Protein AF-Q8KUW3-F1 (afdb_monomer)

pLDDT: mean 78.22, std 12.97, range [47.69, 93.0]

Mean predicted aligned error: 11.82 Å

Nearest PDB structures (foldseek):
  1umq-assembly1_A  TM=7.038E-01  e=1.516E+00  Cereibacter sphaeroides

Foldseek 3Di:
DVVVCVVVVPPDDDDPVVVLLVVLLVVCVVVVNPLVVSCVVSVDPDSVVSVVSVCVVVVVVVVVVVVVVVVVVVVVVPDDDDDPPDDDD

Organism: Synechococcus elongatus (strain ATCC 33912 / PCC 7942 / FACHB-805) (NCBI:txid1140)

InterPro domains:
  IPR002104 Integrase, catalytic domain [PF00589] (1-57)
  IPR002104 Integrase, catalytic domain [PS51898] (1-66)
  IPR011010 DNA breaking-rejoining enzyme, catalytic core [SSF56349] (1-67)
  IPR013762 Integrase-like, catalytic domain superfamily [G3DSA:1.10.443.10] (1-79)

Secondar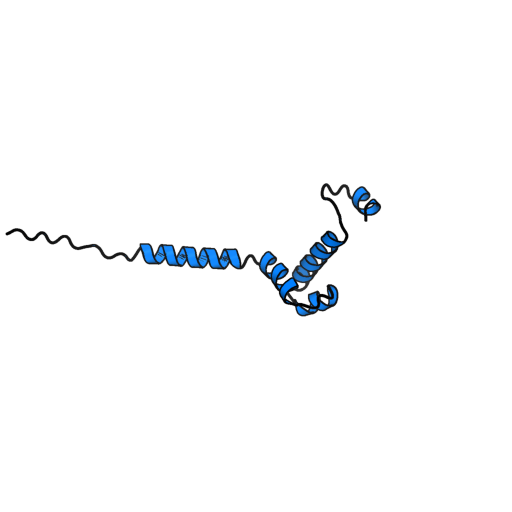y structure (DSSP, 8-state):
-HHHHHHTT-SS---HHHHHHHHHHHHHHHTTS-HHHHHHHHT-S-THHHHHHHHHHHTHHHHHHHHHHHHHHHHHTTPPP--------

Solvent-accessible surface area (backbone atoms only — not comparable to full-atom values): 5650 Å² total; per-residue (Å²): 105,72,70,62,45,62,75,66,72,54,93,60,93,82,45,77,68,55,53,51,52,53,51,51,52,52,44,30,62,76,54,76,62,43,60,73,63,43,32,67,74,68,67,54,91,54,67,68,68,53,48,56,57,52,46,69,69,68,41,54,70,58,55,55,50,52,54,51,52,51,52,58,55,58,62,67,73,68,70,76,82,81,78,85,74,83,84,87,128

Structure (mmCIF, N/CA/C/O backbone):
data_AF-Q8KUW3-F1
#
_entry.id   AF-Q8KUW3-F1
#
loop_
_atom_site.group_PDB
_atom_site.id
_atom_site.type_symbol
_atom_site.label_atom_id
_atom_site.label_alt_id
_atom_site.label_comp_id
_atom_site.label_asym_id
_atom_site.label_entity_id
_atom_site.label_seq_id
_atom_site.pdbx_PDB_ins_code
_atom_site.Cartn_x
_atom_site.Cartn_y
_atom_site.Cartn_z
_atom_site.occupancy
_atom_site.B_iso_or_equiv
_atom_site.auth_seq_id
_atom_site.auth_comp_id
_atom_site.auth_asym_id
_atom_site.auth_atom_id
_atom_site.pdbx_PDB_model_num
ATOM 1 N N . MET A 1 1 ? 17.338 2.444 -17.830 1.00 60.62 1 MET A N 1
ATOM 2 C CA . MET A 1 1 ? 16.800 3.280 -16.727 1.00 60.62 1 MET A CA 1
ATOM 3 C C . MET A 1 1 ? 17.129 4.763 -16.899 1.00 60.62 1 MET A C 1
ATOM 5 O O . MET A 1 1 ? 16.206 5.516 -17.158 1.00 60.62 1 MET A O 1
ATOM 9 N N . LYS A 1 2 ? 18.401 5.207 -16.834 1.00 58.75 2 LYS A N 1
ATOM 10 C CA . LYS A 1 2 ? 18.751 6.647 -16.936 1.00 58.75 2 LYS A CA 1
ATOM 11 C C . LYS A 1 2 ? 18.324 7.312 -18.258 1.00 58.75 2 LYS A C 1
ATOM 13 O O . LYS A 1 2 ? 17.834 8.433 -18.230 1.00 58.75 2 LYS A O 1
ATOM 18 N N . ARG A 1 3 ? 18.464 6.614 -19.396 1.00 60.84 3 ARG A N 1
ATOM 19 C CA . ARG A 1 3 ? 18.056 7.122 -20.723 1.00 60.84 3 ARG A CA 1
ATOM 20 C C . ARG A 1 3 ? 16.540 7.329 -20.825 1.00 60.84 3 ARG A C 1
ATOM 22 O O . ARG A 1 3 ? 16.106 8.417 -21.168 1.00 60.84 3 ARG A O 1
ATOM 29 N N . SER A 1 4 ? 15.754 6.326 -20.430 1.00 61.81 4 SER A N 1
ATOM 30 C CA . SER A 1 4 ? 14.288 6.408 -20.415 1.00 61.81 4 SER A CA 1
ATOM 31 C C . SER A 1 4 ? 13.786 7.464 -19.430 1.00 61.81 4 SER A C 1
ATOM 33 O O . SER A 1 4 ? 12.941 8.256 -19.798 1.00 61.81 4 SER A O 1
ATOM 35 N N . ALA A 1 5 ? 14.354 7.548 -18.220 1.00 60.38 5 ALA A N 1
ATOM 36 C CA . ALA A 1 5 ? 13.970 8.546 -17.216 1.00 60.38 5 ALA A CA 1
ATOM 37 C C . ALA A 1 5 ? 14.216 9.997 -17.671 1.00 60.38 5 ALA A C 1
ATOM 39 O O . ALA A 1 5 ? 13.416 10.877 -17.364 1.00 60.38 5 ALA A O 1
ATOM 40 N N . LYS A 1 6 ? 15.304 10.240 -18.418 1.00 60.53 6 LYS A N 1
ATOM 41 C CA . LYS A 1 6 ? 15.626 11.560 -18.983 1.00 60.53 6 LYS A CA 1
ATOM 42 C C . LYS A 1 6 ? 14.636 11.979 -20.079 1.00 60.53 6 LYS A C 1
ATOM 44 O O . LYS A 1 6 ? 14.392 13.166 -20.231 1.00 60.53 6 LYS A O 1
ATOM 49 N N . ALA A 1 7 ? 14.042 11.023 -20.797 1.00 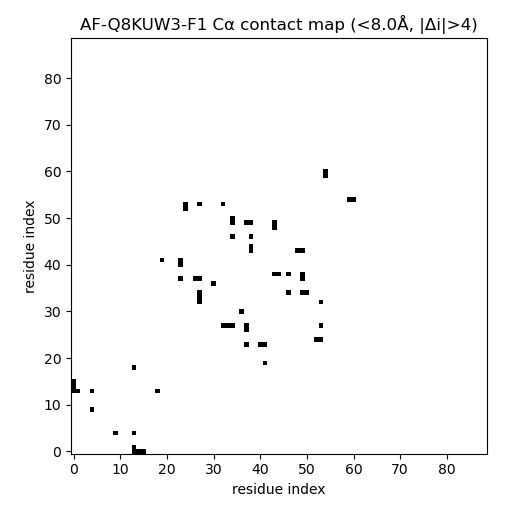64.06 7 ALA A N 1
ATOM 50 C CA . ALA A 1 7 ? 13.077 11.295 -21.865 1.00 64.06 7 ALA A CA 1
ATOM 51 C C . ALA A 1 7 ? 11.698 11.765 -21.356 1.00 64.06 7 ALA A C 1
ATOM 53 O O . ALA A 1 7 ? 10.984 12.437 -22.086 1.00 64.06 7 ALA A O 1
ATOM 54 N N . ILE A 1 8 ? 11.335 11.441 -20.109 1.00 75.50 8 ILE A N 1
ATOM 55 C CA . ILE A 1 8 ? 10.027 11.767 -19.502 1.00 75.50 8 ILE A CA 1
ATOM 56 C C . ILE A 1 8 ? 10.091 12.913 -18.477 1.00 75.50 8 ILE A C 1
ATOM 58 O O . ILE A 1 8 ? 9.131 13.109 -17.740 1.00 75.50 8 ILE A O 1
ATOM 62 N N . ASN A 1 9 ? 11.203 13.666 -18.405 1.00 65.12 9 ASN A N 1
ATOM 63 C CA . ASN A 1 9 ? 11.399 14.805 -17.484 1.00 65.12 9 ASN A CA 1
ATOM 64 C C . ASN A 1 9 ? 10.892 14.546 -16.051 1.00 65.12 9 ASN A C 1
ATOM 66 O O . ASN A 1 9 ? 10.319 15.411 -15.387 1.00 65.12 9 ASN A O 1
ATOM 70 N N . LEU A 1 10 ? 11.105 13.329 -15.546 1.00 71.06 10 LEU A N 1
ATOM 71 C CA . LEU A 1 10 ? 10.660 12.978 -14.207 1.00 71.06 10 LEU A CA 1
ATOM 72 C C . LEU A 1 10 ? 11.602 13.634 -13.187 1.00 71.06 10 LEU A C 1
ATOM 74 O O . LEU A 1 10 ? 12.744 13.209 -13.027 1.00 71.06 10 LEU A O 1
ATOM 78 N N . GLY A 1 11 ? 11.115 14.637 -12.449 1.00 70.88 11 GLY A N 1
ATOM 79 C CA . GLY A 1 11 ? 11.881 15.320 -11.390 1.00 70.88 11 GLY A CA 1
ATOM 80 C C . GLY A 1 11 ? 12.284 14.417 -10.210 1.00 70.88 11 GLY A C 1
ATOM 81 O O . GLY A 1 11 ? 13.039 14.821 -9.329 1.00 70.88 11 GLY A O 1
ATOM 82 N N . LYS A 1 12 ? 11.804 13.166 -10.182 1.00 74.38 12 LYS A N 1
ATOM 83 C CA . LYS A 1 12 ? 12.134 12.155 -9.171 1.00 74.38 12 LYS A CA 1
AT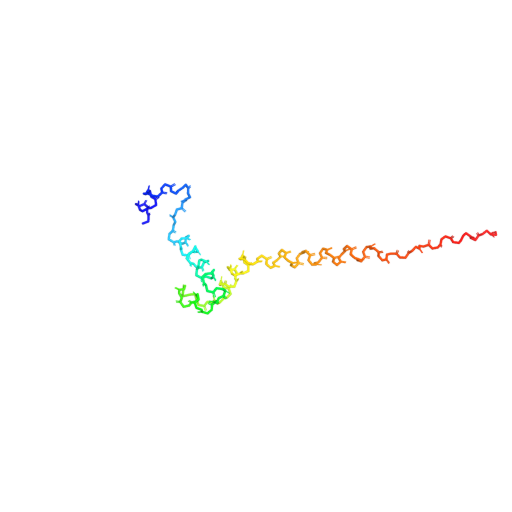OM 84 C C . LYS A 1 12 ? 13.173 11.174 -9.715 1.00 74.38 12 LYS A C 1
ATOM 86 O O . LYS A 1 12 ? 13.031 10.639 -10.811 1.00 74.38 12 LYS A O 1
ATOM 91 N N . ARG A 1 13 ? 14.177 10.840 -8.892 1.00 77.50 13 ARG A N 1
ATOM 92 C CA . ARG A 1 13 ? 15.154 9.784 -9.211 1.00 77.50 13 ARG A CA 1
ATOM 93 C C . ARG A 1 13 ? 14.437 8.446 -9.439 1.00 77.50 13 ARG A C 1
ATOM 95 O O . ARG A 1 13 ? 13.838 7.888 -8.513 1.00 77.50 13 ARG A O 1
ATOM 102 N N . LEU A 1 14 ? 14.525 7.950 -10.671 1.00 79.62 14 LEU A N 1
ATOM 103 C CA . LEU A 1 14 ? 14.048 6.640 -11.108 1.00 79.62 14 LEU A CA 1
ATOM 104 C C . LEU A 1 14 ? 15.128 5.585 -10.836 1.00 79.62 14 LEU A C 1
ATOM 106 O O . LEU A 1 14 ? 16.264 5.713 -11.294 1.00 79.62 14 LEU A O 1
ATOM 110 N N . SER A 1 15 ? 14.772 4.533 -10.099 1.00 83.69 15 SER A N 1
ATOM 111 C CA . SER A 1 15 ? 15.629 3.369 -9.858 1.00 83.69 15 SER A CA 1
ATOM 112 C C . SER A 1 15 ? 14.852 2.078 -10.132 1.00 83.69 15 SER A C 1
ATOM 114 O O . SER A 1 15 ? 13.629 2.074 -9.971 1.00 83.69 15 SER A O 1
ATOM 116 N N . PRO A 1 16 ? 15.529 0.974 -10.511 1.00 86.50 16 PRO A N 1
ATOM 117 C CA . PRO A 1 16 ? 14.869 -0.319 -10.713 1.00 86.50 16 PRO A CA 1
ATOM 118 C C . PRO A 1 16 ? 13.993 -0.732 -9.530 1.00 86.50 16 PRO A C 1
ATOM 120 O O . PRO A 1 16 ? 12.870 -1.195 -9.702 1.00 86.50 16 PRO A O 1
ATOM 123 N N . HIS A 1 17 ? 14.489 -0.486 -8.319 1.00 87.31 17 HIS A N 1
ATOM 124 C CA . HIS A 1 17 ? 13.773 -0.791 -7.092 1.00 87.31 17 HIS A CA 1
ATOM 125 C C . HIS A 1 17 ? 12.479 0.026 -6.952 1.00 87.31 17 HIS A C 1
ATOM 127 O O . HIS A 1 17 ? 11.440 -0.533 -6.625 1.00 87.31 17 HIS A O 1
ATOM 133 N N . ARG A 1 18 ? 12.501 1.327 -7.274 1.00 84.69 18 ARG A N 1
ATOM 134 C CA . ARG A 1 18 ? 11.305 2.188 -7.233 1.00 84.69 18 ARG A CA 1
ATOM 135 C C . ARG A 1 18 ? 10.244 1.788 -8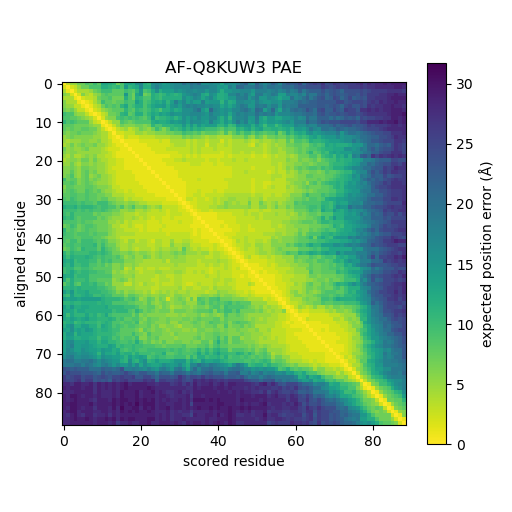.247 1.00 84.69 18 ARG A C 1
ATOM 137 O O . ARG A 1 18 ? 9.073 1.772 -7.901 1.00 84.69 18 ARG A O 1
ATOM 144 N N . ILE A 1 19 ? 10.649 1.433 -9.465 1.00 87.75 19 ILE A N 1
ATOM 145 C CA . ILE A 1 19 ? 9.704 0.950 -10.481 1.00 87.75 19 ILE A CA 1
ATOM 146 C C . ILE A 1 19 ? 9.053 -0.349 -10.015 1.00 87.75 19 ILE A C 1
ATOM 148 O O . ILE A 1 19 ? 7.847 -0.501 -10.161 1.00 87.75 19 ILE A O 1
ATOM 152 N N . ARG A 1 20 ? 9.824 -1.253 -9.394 1.00 89.06 20 ARG A N 1
ATOM 153 C CA . ARG A 1 20 ? 9.271 -2.473 -8.797 1.00 89.06 20 ARG A CA 1
ATOM 154 C C . ARG A 1 20 ? 8.237 -2.160 -7.714 1.00 89.06 20 ARG A C 1
ATOM 156 O O . ARG A 1 20 ? 7.175 -2.766 -7.736 1.00 89.06 20 ARG A O 1
ATOM 163 N N . HIS A 1 21 ? 8.515 -1.211 -6.816 1.00 88.50 21 HIS A N 1
ATOM 164 C CA . HIS A 1 21 ? 7.538 -0.760 -5.812 1.00 88.50 21 HIS A CA 1
ATOM 165 C C . HIS A 1 21 ? 6.256 -0.244 -6.465 1.00 88.50 21 HIS A C 1
ATOM 167 O O . HIS A 1 21 ? 5.177 -0.734 -6.158 1.00 88.50 21 HIS A O 1
ATOM 173 N N . SER A 1 22 ? 6.379 0.681 -7.419 1.00 87.75 22 SER A N 1
ATOM 174 C CA . SER A 1 22 ? 5.227 1.237 -8.133 1.00 87.75 22 SER A CA 1
ATOM 175 C C . SER A 1 22 ? 4.437 0.174 -8.901 1.00 87.75 22 SER A C 1
ATOM 177 O O . SER A 1 22 ? 3.213 0.224 -8.914 1.00 87.75 22 SER A O 1
ATOM 179 N N . ALA A 1 23 ? 5.112 -0.810 -9.499 1.00 89.38 23 ALA A N 1
ATOM 180 C CA . ALA A 1 23 ? 4.463 -1.911 -10.203 1.00 89.38 23 ALA A CA 1
ATOM 181 C C . ALA A 1 23 ? 3.667 -2.826 -9.258 1.00 89.38 23 ALA A C 1
ATOM 183 O O . ALA A 1 23 ? 2.590 -3.284 -9.623 1.00 89.38 23 ALA A O 1
ATOM 184 N N . ILE A 1 24 ? 4.168 -3.078 -8.043 1.00 89.00 24 ILE A N 1
ATOM 185 C CA . ILE A 1 24 ? 3.460 -3.873 -7.027 1.00 89.00 24 ILE A CA 1
ATOM 186 C C . ILE A 1 24 ? 2.193 -3.149 -6.567 1.00 89.00 24 ILE A C 1
ATOM 188 O O . ILE A 1 24 ? 1.129 -3.763 -6.552 1.00 89.00 24 ILE A O 1
ATOM 192 N N . THR A 1 25 ? 2.290 -1.856 -6.246 1.00 88.06 25 THR A N 1
ATOM 193 C CA . THR A 1 25 ? 1.127 -1.045 -5.852 1.00 88.06 25 THR A CA 1
ATOM 194 C C . THR A 1 25 ? 0.084 -0.991 -6.968 1.00 88.06 25 THR A C 1
ATOM 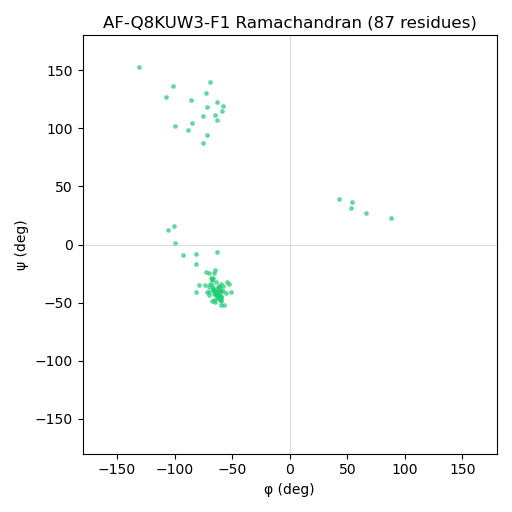196 O O . THR A 1 25 ? -1.072 -1.313 -6.724 1.00 88.06 25 THR A O 1
ATOM 199 N N . ALA A 1 26 ? 0.499 -0.720 -8.211 1.00 88.50 26 ALA A N 1
ATOM 200 C CA . ALA A 1 26 ? -0.413 -0.693 -9.355 1.00 88.50 26 ALA A CA 1
ATOM 201 C C . ALA A 1 26 ? -1.100 -2.049 -9.603 1.00 88.50 26 ALA A C 1
ATOM 203 O O . ALA A 1 26 ? -2.267 -2.100 -9.984 1.00 88.50 26 ALA A O 1
ATOM 204 N N . ALA A 1 27 ? -0.399 -3.163 -9.367 1.00 88.81 27 ALA A N 1
ATOM 205 C CA . ALA A 1 27 ? -0.990 -4.492 -9.469 1.00 88.81 27 ALA A CA 1
ATOM 206 C C . ALA A 1 27 ? -1.992 -4.778 -8.337 1.00 88.81 27 ALA A C 1
ATOM 208 O O . ALA A 1 27 ? -3.013 -5.418 -8.582 1.00 88.81 27 ALA A O 1
ATOM 209 N N . LEU A 1 28 ? -1.744 -4.301 -7.112 1.00 88.50 28 LEU A N 1
ATOM 210 C CA . LEU A 1 28 ? -2.717 -4.390 -6.013 1.00 88.50 28 LEU A CA 1
ATOM 211 C C . LEU A 1 28 ? -3.967 -3.559 -6.317 1.00 88.50 28 LEU A C 1
ATOM 213 O O . LEU A 1 28 ? -5.078 -4.053 -6.125 1.00 88.50 28 LEU A O 1
ATOM 217 N N . ASP A 1 29 ? -3.792 -2.355 -6.863 1.00 86.69 29 ASP A N 1
ATOM 218 C CA . ASP A 1 29 ? -4.894 -1.487 -7.283 1.00 86.69 29 ASP A CA 1
ATOM 219 C C . ASP A 1 29 ? -5.764 -2.156 -8.351 1.00 86.69 29 ASP A C 1
ATOM 221 O O . ASP A 1 29 ? -6.974 -2.293 -8.168 1.00 86.69 29 ASP A O 1
ATOM 225 N N . ALA A 1 30 ? -5.143 -2.653 -9.425 1.00 88.56 30 ALA A N 1
ATOM 226 C CA . ALA A 1 30 ? -5.846 -3.289 -10.539 1.00 88.56 30 ALA A CA 1
ATOM 227 C C . ALA A 1 30 ? -6.551 -4.602 -10.157 1.00 88.56 30 ALA A C 1
ATOM 229 O O . ALA A 1 30 ? -7.505 -5.006 -10.815 1.00 88.56 30 ALA A O 1
ATOM 230 N N . THR A 1 31 ? -6.083 -5.285 -9.110 1.00 88.00 31 THR A N 1
ATOM 231 C CA . THR A 1 31 ? -6.633 -6.579 -8.668 1.00 88.00 31 THR A CA 1
ATOM 232 C C . THR A 1 31 ? -7.588 -6.464 -7.486 1.00 88.00 31 THR A C 1
ATOM 234 O O . THR A 1 31 ? -8.055 -7.488 -6.989 1.00 88.00 31 THR A O 1
ATOM 237 N N . GLY A 1 32 ? -7.856 -5.247 -7.001 1.00 85.06 32 GLY A N 1
ATOM 238 C CA . GLY A 1 32 ? -8.707 -5.038 -5.832 1.00 85.06 32 GLY A CA 1
ATOM 239 C C . GLY A 1 32 ? -8.111 -5.589 -4.532 1.00 85.06 32 GLY A C 1
ATOM 240 O O . GLY A 1 32 ? -8.861 -5.937 -3.632 1.00 85.06 32 GLY A O 1
ATOM 241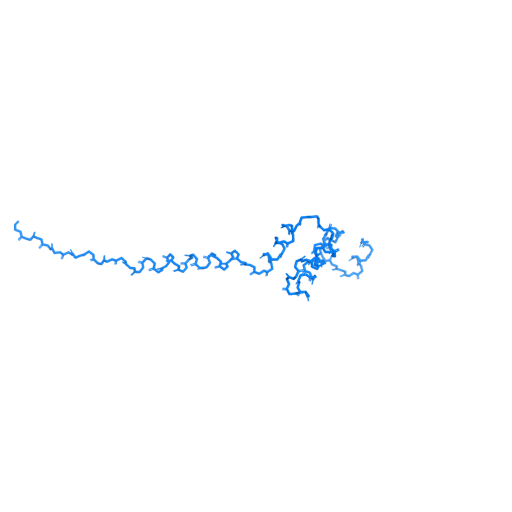 N N . GLY A 1 33 ? -6.780 -5.672 -4.416 1.00 82.25 33 GLY A N 1
ATOM 242 C CA . GLY A 1 33 ? -6.108 -6.206 -3.221 1.00 82.25 33 GLY A CA 1
ATOM 243 C C . GLY A 1 33 ? -5.896 -7.725 -3.234 1.00 82.25 33 GLY A C 1
ATOM 244 O O . GLY A 1 33 ? -5.725 -8.341 -2.185 1.00 82.25 33 GLY A O 1
ATOM 245 N N . ASN A 1 34 ? -5.876 -8.380 -4.403 1.00 86.50 34 ASN A N 1
ATOM 246 C CA . ASN A 1 34 ? -5.575 -9.814 -4.468 1.00 86.50 34 ASN A CA 1
ATOM 247 C C . ASN A 1 34 ? -4.073 -10.088 -4.270 1.00 86.50 34 ASN A C 1
ATOM 249 O O . ASN A 1 34 ? -3.292 -10.223 -5.220 1.00 86.50 34 ASN A O 1
ATOM 253 N N . ILE A 1 35 ? -3.677 -10.233 -3.007 1.00 85.62 35 ILE A N 1
ATOM 254 C CA . ILE A 1 35 ? -2.279 -10.407 -2.599 1.00 85.62 35 ILE A CA 1
ATOM 255 C C . ILE A 1 35 ? -1.647 -11.666 -3.222 1.00 85.62 35 ILE A C 1
ATOM 257 O O . ILE A 1 35 ? -0.474 -11.643 -3.595 1.00 85.62 35 ILE A O 1
ATOM 261 N N . ARG A 1 36 ? -2.405 -12.756 -3.416 1.00 86.31 36 ARG A N 1
ATOM 262 C CA . ARG A 1 36 ? -1.882 -14.003 -4.015 1.00 86.31 36 ARG A CA 1
ATOM 263 C C . ARG A 1 36 ? -1.484 -13.819 -5.479 1.00 86.31 36 ARG A C 1
ATOM 265 O O . ARG A 1 36 ? -0.476 -14.376 -5.916 1.00 86.31 36 ARG A O 1
ATOM 272 N N . LEU A 1 37 ? -2.251 -13.040 -6.241 1.00 87.31 37 LEU A N 1
ATOM 273 C CA . LEU A 1 37 ? -1.939 -12.760 -7.643 1.00 87.31 37 LEU A CA 1
ATOM 274 C C . LEU A 1 37 ? -0.710 -11.849 -7.755 1.00 87.31 37 LEU A C 1
ATOM 276 O O . LEU A 1 37 ? 0.218 -12.134 -8.515 1.00 87.31 37 LEU A O 1
ATOM 280 N N . VAL A 1 38 ? -0.647 -10.814 -6.917 1.00 88.00 38 VAL A N 1
ATOM 281 C CA . VAL A 1 38 ? 0.505 -9.904 -6.849 1.00 88.00 38 VAL A CA 1
ATOM 282 C C . VAL A 1 38 ? 1.764 -10.605 -6.330 1.00 88.00 38 VAL A C 1
ATOM 284 O O . VAL A 1 38 ? 2.879 -10.272 -6.742 1.00 88.00 38 VAL A O 1
ATOM 287 N N . GLN A 1 39 ? 1.632 -11.634 -5.493 1.00 90.06 39 GLN A N 1
ATOM 288 C CA . GLN A 1 39 ? 2.761 -12.464 -5.075 1.00 90.06 39 GLN A CA 1
ATOM 289 C C . GLN A 1 39 ? 3.400 -13.199 -6.255 1.00 90.06 39 GLN A C 1
ATOM 291 O O . GLN A 1 39 ? 4.625 -13.187 -6.385 1.00 90.06 39 GLN A O 1
ATOM 296 N N . LYS A 1 40 ? 2.591 -13.770 -7.156 1.00 88.69 40 LYS A N 1
ATOM 297 C CA . LYS A 1 40 ? 3.102 -14.426 -8.370 1.00 88.69 40 LYS A CA 1
ATOM 298 C C . LYS A 1 40 ? 3.831 -13.441 -9.289 1.00 88.69 40 LYS A C 1
ATOM 300 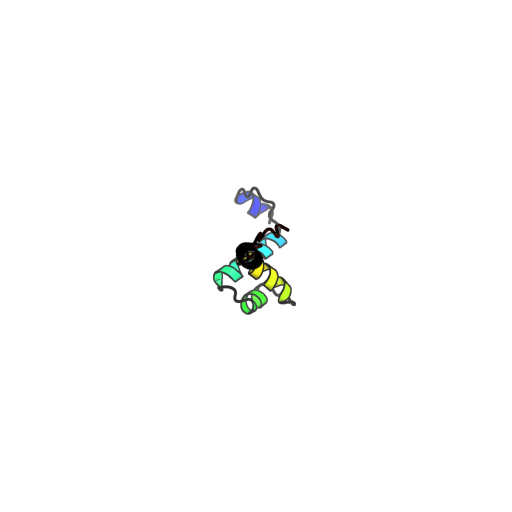O O . LYS A 1 40 ? 4.878 -13.784 -9.832 1.00 88.69 40 LYS A O 1
ATOM 305 N N . LEU A 1 41 ? 3.324 -12.210 -9.405 1.00 86.50 41 LEU A N 1
ATOM 306 C CA . LEU A 1 41 ? 3.959 -11.138 -10.179 1.00 86.50 41 LEU A CA 1
ATOM 307 C C . LEU A 1 41 ? 5.289 -10.680 -9.557 1.00 86.50 41 LEU A C 1
ATOM 309 O O . LEU A 1 41 ? 6.304 -10.562 -10.239 1.00 86.50 41 LEU A O 1
ATOM 313 N N . SER A 1 42 ? 5.285 -10.413 -8.253 1.00 85.88 42 SER A N 1
ATOM 314 C CA . SER A 1 42 ? 6.426 -9.835 -7.534 1.00 85.88 42 SER A CA 1
ATOM 315 C C . SER A 1 42 ? 7.493 -10.855 -7.142 1.00 85.88 42 SER A C 1
ATOM 317 O O . SER A 1 42 ? 8.610 -10.451 -6.813 1.00 85.88 42 SER A O 1
ATOM 319 N N . ARG A 1 43 ? 7.166 -12.154 -7.169 1.00 86.75 43 ARG A N 1
ATOM 320 C CA . ARG A 1 43 ? 8.009 -13.272 -6.713 1.00 86.75 43 ARG A CA 1
ATOM 321 C C . ARG A 1 43 ? 8.529 -13.101 -5.281 1.00 86.75 43 ARG A C 1
ATOM 323 O O . ARG A 1 43 ? 9.633 -13.537 -4.962 1.00 86.75 43 ARG A O 1
ATOM 330 N N . HIS A 1 44 ? 7.759 -12.442 -4.416 1.00 88.00 44 HIS A N 1
ATOM 331 C CA . HIS A 1 44 ? 8.091 -12.379 -2.997 1.00 88.00 44 HIS A CA 1
ATOM 332 C C . HIS A 1 44 ? 7.823 -13.727 -2.325 1.00 88.00 44 HIS A C 1
ATOM 334 O O . HIS A 1 44 ? 6.740 -14.302 -2.448 1.00 88.00 44 HIS A O 1
ATOM 340 N N . SER A 1 45 ? 8.817 -14.214 -1.585 1.00 84.81 45 SER A N 1
ATOM 341 C CA . SER A 1 45 ? 8.705 -15.433 -0.783 1.00 84.81 45 SER A CA 1
ATOM 342 C C . SER A 1 45 ? 7.761 -15.251 0.407 1.00 84.81 45 SER A C 1
ATOM 344 O O . SER A 1 45 ? 7.037 -16.177 0.758 1.00 84.81 45 SER A O 1
ATOM 346 N N . ARG A 1 46 ? 7.728 -14.048 0.999 1.00 85.75 46 ARG A N 1
ATOM 347 C CA . ARG A 1 46 ? 6.898 -13.715 2.166 1.00 85.75 46 ARG A CA 1
ATOM 348 C C . ARG A 1 46 ? 5.731 -12.810 1.786 1.00 85.75 46 ARG A C 1
ATOM 350 O O . ARG A 1 46 ? 5.929 -11.726 1.236 1.00 85.75 46 ARG A O 1
ATOM 357 N N . LEU A 1 47 ? 4.526 -13.233 2.159 1.00 84.00 47 LEU A N 1
ATOM 358 C CA . LEU A 1 47 ? 3.284 -12.476 1.971 1.00 84.00 47 LEU A CA 1
ATOM 359 C C . LEU A 1 47 ? 3.214 -11.208 2.830 1.00 84.00 47 LEU A C 1
ATOM 361 O O . LEU A 1 47 ? 2.671 -10.204 2.384 1.00 84.00 47 LEU A O 1
ATOM 365 N N . GLU A 1 48 ? 3.844 -11.221 4.003 1.00 86.06 48 GLU A N 1
ATOM 366 C CA . GLU A 1 48 ? 3.930 -10.081 4.931 1.00 86.06 48 GLU A CA 1
ATOM 367 C C . GLU A 1 48 ? 4.457 -8.806 4.261 1.00 86.06 48 GLU A C 1
ATOM 369 O O . GLU A 1 48 ? 4.047 -7.691 4.574 1.00 86.06 48 GLU A O 1
ATOM 374 N N . THR A 1 49 ? 5.370 -8.963 3.297 1.00 84.00 49 THR A N 1
ATOM 375 C CA . THR A 1 49 ? 5.926 -7.821 2.564 1.00 84.00 49 THR A CA 1
ATOM 376 C C . THR A 1 49 ? 4.865 -7.161 1.692 1.00 84.00 49 THR A C 1
ATOM 378 O O . THR A 1 49 ? 4.879 -5.945 1.553 1.00 84.00 49 THR A O 1
ATOM 381 N N . LEU A 1 50 ? 3.938 -7.943 1.131 1.00 85.25 50 LEU A N 1
ATOM 382 C CA . LEU A 1 50 ? 2.838 -7.445 0.308 1.00 85.25 50 LEU A CA 1
ATOM 383 C C . LEU A 1 50 ? 1.693 -6.874 1.143 1.00 85.25 50 LEU A C 1
ATOM 385 O O . LEU A 1 50 ? 1.129 -5.861 0.743 1.00 85.25 50 LEU A O 1
ATOM 389 N N . GLN A 1 51 ? 1.423 -7.457 2.314 1.00 84.94 51 GLN A N 1
ATOM 390 C CA . GLN A 1 51 ? 0.440 -6.931 3.268 1.00 84.94 51 GLN A CA 1
ATOM 391 C C . GLN A 1 51 ? 0.748 -5.482 3.647 1.00 84.94 51 GLN A C 1
ATOM 393 O O . GLN A 1 51 ? -0.135 -4.641 3.584 1.00 84.94 51 GLN A O 1
ATOM 398 N N . ARG A 1 52 ? 2.023 -5.141 3.877 1.00 83.50 52 ARG A N 1
ATOM 399 C CA . ARG A 1 52 ? 2.420 -3.750 4.143 1.00 83.50 52 ARG A CA 1
ATOM 400 C C . ARG A 1 52 ? 2.044 -2.774 3.019 1.00 83.50 52 ARG A C 1
ATOM 402 O O . ARG A 1 52 ? 1.736 -1.622 3.305 1.00 83.50 52 ARG A O 1
ATOM 409 N N . TYR A 1 53 ? 2.108 -3.193 1.751 1.00 81.44 53 TYR A N 1
ATOM 410 C CA . TYR A 1 53 ? 1.693 -2.323 0.641 1.00 81.44 53 TYR A CA 1
ATOM 411 C C . TYR A 1 53 ? 0.177 -2.176 0.568 1.00 81.44 53 TYR A C 1
ATOM 413 O O . TYR A 1 53 ? -0.296 -1.107 0.194 1.00 81.44 53 TYR A O 1
ATOM 421 N N . ASP A 1 54 ? -0.563 -3.229 0.908 1.00 81.81 54 ASP A N 1
ATOM 422 C CA . ASP A 1 54 ? -2.024 -3.200 0.926 1.00 81.81 54 ASP A CA 1
ATOM 423 C C . ASP A 1 54 ? -2.553 -2.365 2.109 1.00 81.81 54 ASP A C 1
ATOM 425 O O . ASP A 1 54 ? -3.407 -1.501 1.923 1.00 81.81 54 ASP A O 1
ATOM 429 N N . ASP A 1 55 ? -1.937 -2.485 3.288 1.00 79.62 55 ASP A N 1
ATOM 430 C CA . ASP A 1 55 ? -2.233 -1.642 4.454 1.00 79.62 55 ASP A CA 1
ATOM 431 C C . ASP A 1 55 ? -1.984 -0.156 4.156 1.00 79.62 55 ASP A C 1
ATOM 433 O O . ASP A 1 55 ? -2.807 0.707 4.474 1.00 79.62 55 ASP A O 1
ATOM 437 N N . ALA A 1 56 ? -0.859 0.155 3.499 1.00 78.00 56 ALA A N 1
ATOM 438 C 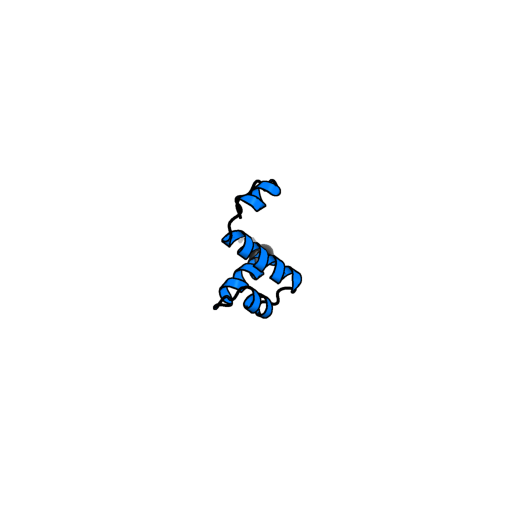CA . ALA A 1 56 ? -0.517 1.521 3.101 1.00 78.00 56 ALA A CA 1
ATOM 439 C C . ALA A 1 56 ? -1.491 2.107 2.063 1.00 78.00 56 ALA A C 1
ATOM 441 O O . ALA A 1 56 ? -1.584 3.327 1.938 1.00 78.00 56 ALA A O 1
ATOM 442 N N . ARG A 1 57 ? -2.210 1.255 1.322 1.00 75.88 57 ARG A N 1
ATOM 443 C CA . ARG A 1 57 ? -3.211 1.661 0.331 1.00 75.88 57 ARG A CA 1
ATOM 444 C C . ARG A 1 57 ? -4.551 2.002 0.979 1.00 75.88 57 ARG A C 1
ATOM 446 O O . ARG A 1 57 ? -5.177 2.971 0.563 1.00 75.88 57 ARG A O 1
ATOM 453 N N . GLN A 1 58 ? -4.987 1.227 1.972 1.00 79.50 58 GLN A N 1
ATOM 454 C CA . GLN A 1 58 ? -6.295 1.422 2.612 1.00 79.50 58 GLN A CA 1
ATOM 455 C C . GLN A 1 58 ? -6.251 2.324 3.852 1.00 79.50 58 GLN A C 1
ATOM 457 O O . GLN A 1 58 ? -7.295 2.730 4.345 1.00 79.50 58 GLN A O 1
ATOM 462 N N . ASN A 1 59 ? -5.060 2.690 4.343 1.00 79.88 59 ASN A N 1
ATOM 463 C CA . ASN A 1 59 ? -4.894 3.545 5.523 1.00 79.88 59 ASN A CA 1
ATOM 464 C C . ASN A 1 59 ? -5.645 3.019 6.767 1.00 79.88 59 ASN A C 1
ATOM 466 O O . ASN A 1 59 ? -6.138 3.795 7.588 1.00 79.88 59 ASN A O 1
ATOM 470 N N . PHE A 1 60 ? -5.691 1.695 6.946 1.00 79.50 60 PHE A N 1
ATOM 471 C CA . PHE A 1 60 ? -6.393 1.051 8.064 1.00 79.50 60 PHE A CA 1
ATOM 472 C C . PHE A 1 60 ? -5.950 1.566 9.439 1.00 79.50 60 PHE A C 1
ATOM 474 O O . PHE A 1 60 ? -6.739 1.651 10.378 1.00 79.50 60 PHE A O 1
ATOM 481 N N . GLN A 1 61 ? -4.680 1.958 9.568 1.00 79.06 61 GLN A N 1
ATOM 482 C CA . GLN A 1 61 ? -4.161 2.556 10.797 1.00 79.06 61 GLN A CA 1
ATOM 483 C C . GLN A 1 61 ? -4.877 3.872 11.146 1.00 79.06 61 GLN A C 1
ATOM 485 O O . GLN A 1 61 ? -5.172 4.120 12.318 1.00 79.06 61 GLN A O 1
ATOM 490 N N . GLY A 1 62 ? -5.172 4.700 10.142 1.00 84.12 62 GLY A N 1
ATOM 491 C CA . GLY A 1 62 ? -5.945 5.928 10.301 1.00 84.12 62 GLY A CA 1
ATOM 492 C C . GLY A 1 62 ? -7.368 5.647 10.776 1.00 84.12 62 GLY A C 1
ATOM 493 O O . GLY A 1 62 ? -7.817 6.259 11.744 1.00 84.12 62 GLY A O 1
ATOM 494 N N . GLU A 1 63 ? -8.041 4.668 10.169 1.00 85.88 63 GLU A N 1
ATOM 495 C CA . GLU A 1 63 ? -9.398 4.263 10.565 1.00 85.88 63 GLU A CA 1
ATOM 496 C C . GLU A 1 63 ? -9.444 3.782 12.022 1.00 85.88 63 GLU A C 1
ATOM 498 O O . GLU A 1 63 ? -10.246 4.271 12.820 1.00 85.88 63 GLU A O 1
ATOM 503 N N . CYS A 1 64 ? -8.524 2.896 12.416 1.00 85.69 64 CYS A N 1
ATOM 504 C CA . CYS A 1 64 ? -8.402 2.423 13.797 1.00 85.69 64 CYS A CA 1
ATOM 505 C C . CYS A 1 64 ? -8.162 3.569 14.791 1.00 85.69 64 CYS A C 1
ATOM 507 O O . CYS A 1 64 ? -8.735 3.582 15.884 1.00 85.69 64 CYS A O 1
ATOM 509 N N . THR A 1 65 ? -7.335 4.546 14.411 1.00 91.38 65 THR A N 1
ATOM 510 C CA . THR A 1 65 ? -7.041 5.718 15.249 1.00 91.38 65 THR A CA 1
ATOM 511 C C . THR A 1 65 ? -8.289 6.581 15.444 1.00 91.38 65 THR A C 1
ATOM 513 O O . THR A 1 65 ? -8.581 6.990 16.569 1.00 91.38 65 THR A O 1
ATOM 516 N N . GLU A 1 66 ? -9.071 6.809 14.387 1.00 91.38 66 GLU A N 1
ATOM 517 C CA . GLU A 1 66 ? -10.318 7.578 14.468 1.00 91.38 66 GLU A CA 1
ATOM 518 C C . GLU A 1 66 ? -11.377 6.858 15.318 1.00 91.38 66 GLU A C 1
ATOM 520 O O . GLU A 1 66 ? -12.048 7.480 16.150 1.00 91.38 66 GLU A O 1
ATOM 525 N N . HIS A 1 67 ? -11.490 5.533 15.183 1.00 91.44 67 HIS A N 1
ATOM 526 C CA . HIS A 1 67 ? -12.374 4.725 16.024 1.00 91.44 67 HIS A CA 1
ATOM 527 C C . HIS A 1 67 ? -12.013 4.837 17.509 1.00 91.44 67 HIS A C 1
ATOM 529 O O . HIS A 1 67 ? -12.891 5.097 18.338 1.00 91.44 67 HIS A O 1
ATOM 535 N N . LEU A 1 68 ? -10.726 4.723 17.849 1.00 91.06 68 LEU A N 1
ATOM 536 C CA . LEU A 1 68 ? -10.243 4.915 19.219 1.00 91.06 68 LEU A CA 1
ATOM 537 C C . LEU A 1 68 ? -10.520 6.336 19.729 1.00 91.06 68 LEU A C 1
ATOM 539 O O . LEU A 1 68 ? -11.012 6.508 20.848 1.00 91.06 68 LEU A O 1
ATOM 543 N N . ALA A 1 69 ? -10.282 7.360 18.906 1.00 93.00 69 ALA A N 1
ATOM 544 C CA . ALA A 1 69 ? -10.571 8.748 19.259 1.00 93.00 69 ALA A CA 1
ATOM 545 C C . ALA A 1 69 ? -12.068 8.972 19.537 1.00 93.00 69 ALA A C 1
ATOM 547 O O . ALA A 1 69 ? -12.437 9.679 20.479 1.00 93.00 69 ALA A O 1
ATOM 548 N N . LYS A 1 70 ? -12.958 8.350 18.754 1.00 92.62 70 LYS A N 1
ATOM 549 C CA . LYS A 1 70 ? -14.412 8.401 18.967 1.00 92.62 70 LYS A CA 1
ATOM 550 C C . LYS A 1 70 ? -14.816 7.794 20.311 1.00 92.62 70 LYS A C 1
ATOM 552 O O . LYS A 1 70 ? -15.565 8.439 21.043 1.00 92.62 70 LYS A O 1
ATOM 557 N N . LEU A 1 71 ? -14.280 6.626 20.660 1.00 92.81 71 LEU A N 1
ATOM 558 C CA . LEU A 1 71 ? -14.555 5.965 21.941 1.00 92.81 71 LEU A CA 1
ATOM 559 C C . LEU A 1 71 ? -14.088 6.811 23.137 1.00 92.81 71 LEU A C 1
ATOM 561 O O . LEU A 1 71 ? -14.834 6.993 24.099 1.00 92.81 71 LEU A O 1
ATOM 565 N N . LEU A 1 72 ? -12.893 7.406 23.053 1.00 91.19 72 LEU A N 1
ATOM 566 C CA . LEU A 1 72 ? -12.365 8.300 24.093 1.00 91.19 72 LEU A CA 1
ATOM 567 C C . LEU A 1 72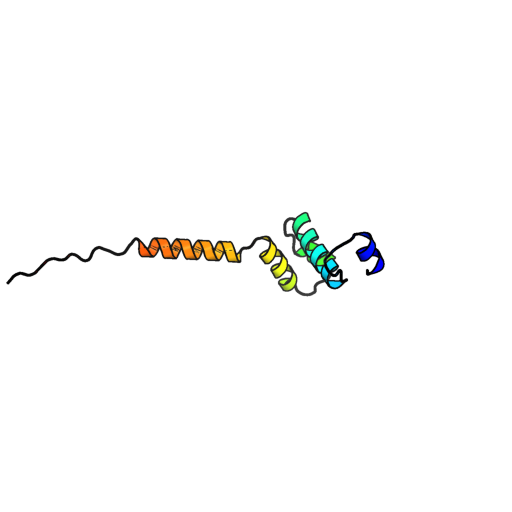 ? -13.191 9.582 24.271 1.00 91.19 72 LEU A C 1
ATOM 569 O O . LEU A 1 72 ? -13.264 10.123 25.373 1.00 91.19 72 LEU A O 1
ATOM 573 N N . ARG A 1 73 ? -13.805 10.100 23.201 1.00 88.50 73 ARG A N 1
ATOM 574 C CA . ARG A 1 73 ? -14.715 11.256 23.287 1.00 88.50 73 ARG A CA 1
ATOM 575 C C . ARG A 1 73 ? -16.025 10.883 23.982 1.00 88.50 73 ARG A C 1
ATOM 577 O O . ARG A 1 73 ? -16.496 11.644 24.819 1.00 88.50 73 ARG A O 1
ATOM 584 N N . GLN A 1 74 ? -16.571 9.705 23.685 1.00 82.69 74 GLN A N 1
ATOM 585 C CA . GLN A 1 74 ? -17.821 9.213 24.274 1.00 82.69 74 GLN A CA 1
ATOM 586 C C . GLN A 1 74 ? -17.697 8.939 25.780 1.00 82.69 74 GLN A C 1
ATOM 588 O O . GLN A 1 74 ? -18.602 9.286 26.536 1.00 82.69 74 GLN A O 1
ATOM 593 N N . SER A 1 75 ? -16.566 8.393 26.238 1.00 76.31 75 SER A N 1
ATOM 594 C CA . SER A 1 75 ? -16.337 8.127 27.667 1.00 76.31 75 SER A CA 1
ATOM 595 C C . SER A 1 75 ? -16.205 9.402 28.511 1.00 76.31 75 SER A C 1
ATOM 597 O O . SER A 1 75 ? -16.603 9.420 29.674 1.00 76.31 75 SER A O 1
ATOM 599 N N . LYS A 1 76 ? -15.708 10.505 27.933 1.00 67.31 76 LYS A N 1
ATOM 600 C CA . LYS A 1 76 ? -15.607 11.804 28.623 1.00 67.31 76 LYS A CA 1
ATOM 601 C C . LYS A 1 76 ? -16.964 12.477 28.867 1.00 67.31 76 LYS A C 1
ATOM 603 O O . LYS A 1 76 ? -17.074 13.260 29.806 1.00 67.31 76 LYS A O 1
ATOM 608 N N . SER A 1 77 ? -17.991 12.161 28.075 1.00 59.50 77 SER A N 1
ATOM 609 C CA . SER A 1 77 ? -19.344 12.724 28.216 1.00 59.50 77 SER A CA 1
ATOM 610 C C . SER A 1 77 ? -20.204 12.049 29.296 1.00 59.50 77 SER A C 1
ATOM 612 O O . SER A 1 77 ? -21.277 12.554 29.603 1.00 59.50 77 SER A O 1
ATOM 614 N N . GLN A 1 78 ? -19.755 10.938 29.892 1.00 57.84 78 GLN A N 1
ATOM 615 C CA . GLN A 1 78 ? -20.519 10.150 30.875 1.00 57.84 78 GLN A CA 1
ATOM 616 C C . GLN A 1 78 ? -20.122 10.398 32.342 1.00 57.84 78 GLN A C 1
ATOM 618 O O . GLN A 1 78 ? -20.470 9.604 33.212 1.00 57.84 78 GLN A O 1
ATOM 623 N N . LYS A 1 79 ? -19.392 11.475 32.664 1.00 49.50 79 LYS A N 1
ATOM 624 C CA . LYS A 1 79 ? -19.030 11.752 34.064 1.00 49.50 79 LYS A CA 1
ATOM 625 C C . LYS A 1 79 ? -20.278 12.209 34.853 1.00 49.50 79 LYS A C 1
ATOM 627 O O . LYS A 1 79 ? -20.846 13.241 34.492 1.00 49.50 79 LYS A O 1
ATOM 632 N N . PRO A 1 80 ? -20.718 11.487 35.903 1.00 47.69 80 PRO A N 1
ATOM 633 C CA . PRO A 1 80 ? -21.888 11.870 36.687 1.00 47.69 80 PRO A CA 1
ATOM 634 C C . PRO A 1 80 ? -21.600 13.135 37.503 1.00 47.69 80 PRO A C 1
ATOM 636 O O . PRO A 1 80 ? -20.506 13.308 38.047 1.00 47.69 80 PRO A O 1
ATOM 639 N N . GLN A 1 81 ? -22.592 14.026 37.563 1.00 50.38 81 GLN A N 1
ATOM 640 C CA . GLN A 1 81 ? -22.583 15.219 38.404 1.00 50.38 81 GLN A CA 1
ATOM 641 C C . GLN A 1 81 ? -22.400 14.799 39.866 1.00 50.38 81 GLN A C 1
ATOM 643 O O . GLN A 1 81 ? -23.222 14.069 40.415 1.00 50.38 81 GLN A O 1
ATOM 648 N N . ALA A 1 82 ? -21.316 15.255 40.492 1.00 57.50 82 ALA A N 1
ATOM 649 C CA . ALA A 1 82 ? -21.175 15.183 41.936 1.00 57.50 82 ALA A CA 1
ATOM 650 C C . ALA A 1 82 ? -22.251 16.084 42.556 1.00 57.50 82 ALA A C 1
ATOM 652 O O . ALA A 1 82 ? -22.217 17.304 42.393 1.00 57.50 82 ALA A O 1
ATOM 653 N N . SER A 1 83 ? -23.228 15.477 43.226 1.00 52.56 83 SER A N 1
ATOM 654 C CA . SER A 1 83 ? -24.218 16.176 44.034 1.00 52.56 83 SER A CA 1
ATOM 655 C C . SER A 1 83 ? -23.509 16.891 45.183 1.00 52.56 83 SER A C 1
ATOM 657 O O . SER A 1 83 ? -23.063 16.253 46.137 1.00 52.56 83 SER A O 1
ATOM 659 N N . LEU A 1 84 ? -23.410 18.218 45.102 1.00 57.88 84 LEU A N 1
ATOM 660 C CA . LEU A 1 84 ? -23.190 19.047 46.281 1.00 57.88 84 LEU A CA 1
ATOM 661 C C . LEU A 1 84 ? -24.486 19.046 47.102 1.00 57.88 84 LEU A C 1
ATOM 663 O O . LEU A 1 84 ? -25.378 19.852 46.852 1.00 57.88 84 LEU A O 1
ATOM 667 N N . SER A 1 85 ? -24.598 18.152 48.082 1.00 48.56 85 SER A N 1
ATOM 668 C CA . SER A 1 85 ? -25.495 18.354 49.220 1.00 48.56 85 SER A CA 1
ATOM 669 C C . SER A 1 85 ? -24.647 18.855 50.381 1.00 48.56 85 SER A C 1
ATOM 671 O O . SER A 1 85 ? -23.894 18.093 50.986 1.00 48.56 85 SER A O 1
ATOM 673 N N . GLY A 1 86 ? -24.717 20.165 50.621 1.00 56.75 86 GLY A N 1
ATOM 674 C CA . GLY A 1 86 ? -24.115 20.795 51.783 1.00 56.75 86 GLY A CA 1
ATOM 675 C C . GLY A 1 86 ? -24.759 20.260 53.052 1.00 56.75 86 GLY A C 1
ATOM 676 O O . GLY A 1 86 ? -25.971 20.376 53.221 1.00 56.75 86 GLY A O 1
ATOM 677 N N . ASP A 1 87 ? -23.937 19.698 53.928 1.00 51.19 87 ASP A N 1
ATOM 678 C CA . ASP A 1 87 ? -24.346 19.378 55.284 1.00 51.19 87 ASP A CA 1
ATOM 679 C C . ASP A 1 87 ? -24.074 20.615 56.145 1.00 51.19 87 ASP A C 1
ATOM 681 O O . ASP A 1 87 ? -22.933 20.940 56.482 1.00 51.19 87 ASP A O 1
ATOM 685 N N . LYS A 1 88 ? -25.134 21.395 56.367 1.00 54.34 88 LYS A N 1
ATOM 686 C CA . LYS A 1 88 ? -25.176 22.411 57.413 1.00 54.34 88 LYS A CA 1
ATOM 687 C C . LYS A 1 88 ? -25.596 21.700 58.693 1.00 54.34 88 LYS A C 1
ATOM 689 O O . LYS A 1 88 ? -26.790 21.465 58.855 1.00 54.34 88 LYS A O 1
ATOM 694 N N . THR A 1 89 ? -24.657 21.469 59.605 1.00 60.50 89 THR A N 1
ATOM 695 C CA . THR A 1 89 ? -24.928 21.588 61.045 1.00 60.50 89 THR A CA 1
ATOM 696 C C . THR A 1 89 ? -23.672 21.997 61.790 1.00 60.50 89 THR A C 1
ATOM 698 O O . THR A 1 89 ? -22.607 21.412 61.500 1.00 60.50 89 THR A O 1
#

Radius of gyration: 25.49 Å; Cα contacts (8 Å, |Δi|>4): 33; chains: 1; bounding box: 44×38×83 Å

Sequence (89 aa):
MKRSAKAINLGKRLSPHRIRHSAITAALDATGGNIRLVQKLSRHSRLETLQRYDDARQNFQGECTEHLAKLLRQSKSQKPQASLSGDKT